Protein AF-A0A950GDJ1-F1 (afdb_monomer_lite)

Sequence (108 aa):
MRHLVLILLLWAWAVPAHAHKPSDSYLSLWVQGDHLTGQWDIALRDLDYAVGLDADGNGEITWAEVKAQHKEIAAYALARLSIAADGVSCPPTVTEHLIDNHSDGAYE

Foldseek 3Di:
DVVVVVVVVVVVVDDDDDDADDDDKDWAWDDDPPDIDIDIWDAVVVVCVVPNQPVVPPPDRDPVSCVVCVVVSQCRVQVPDWDDDPNHTDRDDDDDDDWDDDPRGITD

Radius of gyration: 22.15 Å; chains: 1; bounding box: 65×44×44 Å

Secondary structure (DSSP, 8-state):
-HHHHHHHHHHHT-PPPPPPPPP-EEEEEEEETTEEEEEEEEBHHHHHHHH---SS-SS---HHHHHHHHHHHHHHHHTT---EETTEE----------EEETTEEE-

Structure (mmCIF, N/CA/C/O backbone):
data_AF-A0A950GDJ1-F1
#
_entry.id   AF-A0A950GDJ1-F1
#
loop_
_atom_site.group_PDB
_atom_site.id
_atom_site.type_symbol
_atom_site.label_atom_id
_atom_site.label_alt_id
_atom_site.label_comp_id
_atom_site.label_asym_id
_atom_site.label_entity_id
_atom_site.label_seq_id
_atom_site.pdbx_PDB_ins_code
_atom_site.Cartn_x
_atom_site.Cartn_y
_atom_site.Cartn_z
_atom_site.occupancy
_atom_site.B_iso_or_equiv
_atom_site.auth_seq_id
_atom_site.auth_comp_id
_atom_site.auth_asym_id
_atom_site.auth_atom_id
_atom_site.pdbx_PDB_model_num
ATOM 1 N N . MET A 1 1 ? 47.024 -32.714 -10.832 1.00 69.75 1 MET A N 1
ATOM 2 C CA . MET A 1 1 ? 47.346 -31.268 -10.917 1.00 69.75 1 MET A CA 1
ATOM 3 C C . MET A 1 1 ? 46.388 -30.496 -11.828 1.00 69.75 1 MET A C 1
ATOM 5 O O . MET A 1 1 ? 45.777 -29.560 -11.342 1.00 69.75 1 MET A O 1
ATOM 9 N N . ARG A 1 2 ? 46.152 -30.906 -13.088 1.00 83.31 2 ARG A N 1
ATOM 10 C CA . ARG A 1 2 ? 45.221 -30.219 -14.019 1.00 83.31 2 ARG A CA 1
ATOM 11 C C . ARG A 1 2 ? 43.791 -30.020 -13.484 1.00 83.31 2 ARG A C 1
ATOM 13 O O . ARG A 1 2 ? 43.245 -28.933 -13.601 1.00 83.31 2 ARG A O 1
ATOM 20 N N . HIS A 1 3 ? 43.212 -31.041 -12.852 1.00 86.44 3 HIS A N 1
ATOM 21 C CA . HIS A 1 3 ? 41.870 -30.951 -12.255 1.00 86.44 3 HIS A CA 1
ATOM 22 C C . HIS A 1 3 ? 41.801 -29.967 -11.078 1.00 86.44 3 HIS A C 1
ATOM 24 O O . HIS A 1 3 ? 40.798 -29.294 -10.903 1.00 86.44 3 HIS A O 1
ATOM 30 N N . LEU A 1 4 ? 42.891 -29.840 -10.319 1.00 90.12 4 LEU A N 1
ATOM 31 C CA . LEU A 1 4 ? 43.000 -28.919 -9.185 1.00 90.12 4 LEU A CA 1
ATOM 32 C C . LEU A 1 4 ? 43.036 -27.461 -9.658 1.00 90.12 4 LEU A C 1
ATOM 34 O O . LEU A 1 4 ? 42.349 -26.618 -9.095 1.00 90.12 4 LEU A O 1
ATOM 38 N N . VAL A 1 5 ? 43.771 -27.191 -10.741 1.00 92.38 5 VAL A N 1
ATOM 39 C CA . VAL A 1 5 ? 43.794 -25.874 -11.395 1.00 92.38 5 VAL A CA 1
ATOM 40 C C . VAL A 1 5 ? 42.411 -25.514 -11.948 1.00 92.38 5 VAL A C 1
ATOM 42 O O . VAL A 1 5 ? 41.945 -24.402 -11.741 1.00 92.38 5 VAL A O 1
ATOM 45 N N . LEU A 1 6 ? 41.723 -26.462 -12.592 1.00 93.12 6 LEU A N 1
ATOM 46 C CA . LEU A 1 6 ? 40.356 -26.266 -13.095 1.00 93.12 6 LEU A CA 1
ATOM 47 C C . LEU A 1 6 ? 39.345 -25.969 -11.978 1.00 93.12 6 LEU A C 1
ATOM 49 O O . LEU A 1 6 ? 38.534 -25.063 -12.128 1.00 93.12 6 LEU A O 1
ATOM 53 N N . ILE A 1 7 ? 39.411 -26.691 -10.856 1.00 92.81 7 ILE A N 1
ATOM 54 C CA . ILE A 1 7 ? 38.527 -26.451 -9.705 1.00 92.81 7 ILE A CA 1
ATOM 55 C C . ILE A 1 7 ? 38.788 -25.064 -9.105 1.00 92.81 7 ILE A C 1
ATOM 57 O O . ILE A 1 7 ? 37.838 -24.330 -8.856 1.00 92.81 7 ILE A O 1
ATOM 61 N N . LEU A 1 8 ? 40.055 -24.674 -8.932 1.00 92.06 8 LEU A N 1
ATOM 62 C CA . LEU A 1 8 ? 40.419 -23.346 -8.424 1.00 92.06 8 LEU A CA 1
ATOM 63 C C . LEU A 1 8 ? 39.941 -22.215 -9.345 1.00 92.06 8 LEU A C 1
ATOM 65 O O . LEU A 1 8 ? 39.445 -21.206 -8.855 1.00 92.06 8 LEU A O 1
ATOM 69 N N . LEU A 1 9 ? 40.042 -22.395 -10.666 1.00 92.19 9 LEU A N 1
ATOM 70 C CA . LEU A 1 9 ? 39.550 -21.418 -11.641 1.00 92.19 9 LEU A CA 1
ATOM 71 C C . LEU A 1 9 ? 38.023 -21.274 -11.605 1.00 92.19 9 LEU A C 1
ATOM 73 O O . LEU A 1 9 ? 37.523 -20.158 -11.679 1.00 92.19 9 LEU A O 1
ATOM 77 N N . LEU A 1 10 ? 37.281 -22.375 -11.455 1.00 92.00 10 LEU A N 1
ATOM 78 C CA . LEU A 1 10 ? 35.818 -22.332 -11.328 1.00 92.00 10 LEU A CA 1
ATOM 79 C C . LEU A 1 10 ? 35.377 -21.671 -10.021 1.00 92.00 10 LEU A C 1
ATOM 81 O O . LEU A 1 10 ? 34.409 -20.917 -10.006 1.00 92.00 10 LEU A O 1
ATOM 85 N N . TRP A 1 11 ? 36.102 -21.921 -8.931 1.00 88.31 11 TRP A N 1
ATOM 86 C CA . TRP A 1 11 ? 35.805 -21.317 -7.635 1.00 88.31 11 TRP A CA 1
ATOM 87 C C . TRP A 1 11 ? 36.103 -19.816 -7.619 1.00 88.31 11 TRP A C 1
ATOM 89 O O . TRP A 1 11 ? 35.321 -19.043 -7.074 1.00 88.31 11 TRP A O 1
ATOM 99 N N . ALA A 1 12 ? 37.168 -19.388 -8.304 1.00 88.00 12 ALA A N 1
ATOM 100 C CA . ALA A 1 12 ? 37.462 -17.974 -8.525 1.00 88.00 12 ALA A CA 1
ATOM 101 C C . ALA A 1 12 ? 36.407 -17.260 -9.395 1.00 88.00 12 ALA A C 1
ATOM 103 O O . ALA A 1 12 ? 36.341 -16.034 -9.382 1.00 88.00 12 ALA A O 1
ATOM 104 N N . TRP A 1 13 ? 35.579 -18.010 -10.132 1.00 86.62 13 TRP A N 1
ATOM 105 C CA . TRP A 1 13 ? 34.514 -17.475 -10.985 1.00 86.62 13 TRP A CA 1
ATOM 106 C C . TRP A 1 13 ? 33.131 -17.443 -10.323 1.00 86.62 13 TRP A C 1
ATOM 108 O O . TRP A 1 13 ? 32.161 -17.030 -10.959 1.00 86.62 13 TRP A O 1
ATOM 118 N N . ALA A 1 14 ? 33.012 -17.869 -9.063 1.00 86.62 14 ALA A N 1
ATOM 119 C CA . ALA A 1 14 ? 31.756 -17.793 -8.329 1.00 86.62 14 ALA A CA 1
ATOM 120 C C . ALA A 1 14 ? 31.457 -16.333 -7.941 1.00 86.62 14 ALA A C 1
ATOM 122 O O . ALA A 1 14 ? 32.003 -15.804 -6.975 1.00 86.62 14 ALA A O 1
ATOM 123 N N . VAL A 1 15 ? 30.588 -15.677 -8.712 1.00 87.94 15 VAL A N 1
ATOM 124 C CA . VAL A 1 15 ? 30.069 -14.333 -8.414 1.00 87.94 15 VAL A CA 1
ATOM 125 C C . VAL A 1 15 ? 28.851 -14.467 -7.488 1.00 87.94 15 VAL A C 1
ATOM 127 O O . VAL A 1 15 ? 28.053 -15.389 -7.685 1.00 87.94 15 VAL A O 1
ATOM 130 N N . PRO A 1 16 ? 28.671 -13.587 -6.484 1.00 88.06 16 PRO A N 1
ATOM 131 C CA . PRO A 1 16 ? 27.451 -13.573 -5.683 1.00 88.06 16 PRO A CA 1
ATOM 132 C C . PRO A 1 16 ? 26.217 -13.372 -6.571 1.00 88.06 16 PRO A C 1
ATOM 134 O O . PRO A 1 16 ? 26.170 -12.464 -7.400 1.00 88.06 16 PRO A O 1
ATOM 137 N N . ALA A 1 17 ? 25.201 -14.212 -6.381 1.00 86.94 17 ALA A N 1
ATOM 138 C CA . ALA A 1 17 ? 23.891 -13.990 -6.976 1.00 86.94 17 ALA A CA 1
ATOM 139 C C . ALA A 1 17 ? 23.157 -12.920 -6.157 1.00 86.94 17 ALA A C 1
ATOM 141 O O . ALA A 1 17 ? 22.879 -13.120 -4.974 1.00 86.94 17 ALA A O 1
ATOM 142 N N . HIS A 1 18 ? 22.850 -11.784 -6.780 1.00 86.69 18 HIS A N 1
ATOM 143 C CA . HIS A 1 18 ? 22.007 -10.763 -6.169 1.00 86.69 18 HIS A CA 1
ATOM 144 C C . HIS A 1 18 ? 20.541 -11.124 -6.397 1.00 86.69 18 HIS A C 1
ATOM 146 O O . HIS A 1 18 ? 20.094 -11.236 -7.537 1.00 86.69 18 HIS A O 1
ATOM 152 N N . ALA A 1 19 ? 19.798 -11.313 -5.311 1.00 86.62 19 ALA A N 1
ATOM 153 C CA . ALA A 1 19 ? 18.348 -11.419 -5.362 1.00 86.62 19 ALA A CA 1
ATOM 154 C C . ALA A 1 19 ? 17.739 -10.044 -5.074 1.00 86.62 19 ALA A C 1
ATOM 156 O O . ALA A 1 19 ? 18.186 -9.347 -4.160 1.00 86.62 19 ALA A O 1
ATOM 157 N N . HIS A 1 20 ? 16.724 -9.653 -5.843 1.00 84.06 20 HIS A N 1
ATOM 158 C CA . HIS A 1 20 ? 15.941 -8.465 -5.523 1.00 84.06 20 HIS A CA 1
ATOM 159 C C . HIS A 1 20 ? 15.153 -8.702 -4.236 1.00 84.06 20 HIS A C 1
ATOM 161 O O . HIS A 1 20 ? 14.607 -9.789 -4.030 1.00 84.06 20 HIS A O 1
ATOM 167 N N . LYS A 1 21 ? 15.087 -7.682 -3.377 1.00 84.75 21 LYS A N 1
ATOM 168 C CA . LYS A 1 21 ? 14.213 -7.731 -2.211 1.00 84.75 21 LYS A CA 1
ATOM 169 C C . LYS A 1 21 ? 12.748 -7.717 -2.703 1.00 84.75 21 LYS A C 1
ATOM 171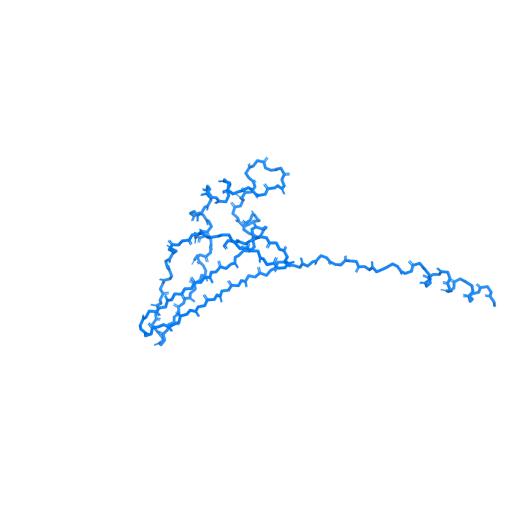 O O . LYS A 1 21 ? 12.430 -6.901 -3.577 1.00 84.75 21 LYS A O 1
ATOM 176 N N . PRO A 1 22 ? 11.881 -8.631 -2.226 1.00 90.94 22 PRO A N 1
ATOM 177 C CA . PRO A 1 22 ? 10.450 -8.553 -2.511 1.00 90.94 22 PRO A CA 1
ATOM 178 C C . PRO A 1 22 ? 9.850 -7.303 -1.857 1.00 90.94 22 PRO A C 1
ATOM 180 O O . PRO A 1 22 ? 10.507 -6.676 -1.032 1.00 90.94 22 PRO A O 1
ATOM 183 N N . SER A 1 23 ? 8.629 -6.952 -2.242 1.00 93.75 23 SER A N 1
ATOM 184 C CA . SER A 1 23 ? 7.822 -5.969 -1.519 1.00 93.75 23 SER A CA 1
ATOM 185 C C . SER A 1 23 ? 7.202 -6.595 -0.272 1.00 93.75 23 SER A C 1
ATOM 187 O O . SER A 1 23 ? 6.904 -7.794 -0.259 1.00 93.75 23 SER A O 1
ATOM 189 N N . ASP A 1 24 ? 6.979 -5.767 0.742 1.00 95.19 24 ASP A N 1
ATOM 190 C CA . ASP A 1 24 ? 6.200 -6.089 1.935 1.00 95.19 24 ASP A CA 1
ATOM 191 C C . ASP A 1 24 ? 4.881 -5.273 1.953 1.00 95.19 24 ASP A C 1
ATOM 193 O O . ASP A 1 24 ? 4.626 -4.434 1.090 1.00 95.19 24 ASP A O 1
ATOM 197 N N . SER A 1 25 ? 4.012 -5.515 2.937 1.00 95.62 25 SER A N 1
ATOM 198 C CA . SER A 1 25 ? 2.877 -4.636 3.255 1.00 95.62 25 SER A CA 1
ATOM 199 C C . SER A 1 25 ? 2.665 -4.599 4.765 1.00 95.62 25 SER A C 1
ATOM 201 O O . SER A 1 25 ? 2.701 -5.642 5.425 1.00 95.62 25 SER A O 1
ATOM 203 N N . TYR A 1 26 ? 2.461 -3.400 5.314 1.00 96.75 26 TYR A N 1
ATOM 204 C CA . TYR A 1 26 ? 2.463 -3.154 6.755 1.00 96.75 26 TYR A CA 1
ATOM 205 C C . TYR A 1 26 ? 1.133 -2.555 7.198 1.00 96.75 26 TYR A C 1
ATOM 207 O O . TYR A 1 26 ? 0.806 -1.437 6.828 1.00 96.75 26 TYR A O 1
ATOM 215 N N . LEU A 1 27 ? 0.383 -3.268 8.039 1.00 96.88 27 LEU A N 1
ATOM 216 C CA . LEU A 1 27 ? -0.809 -2.734 8.696 1.00 96.88 27 LEU A CA 1
ATOM 217 C C . LEU A 1 27 ? -0.511 -2.501 10.178 1.00 96.88 27 LEU A C 1
ATOM 219 O O . LEU A 1 27 ? -0.336 -3.453 10.942 1.00 96.88 27 LEU A O 1
ATOM 223 N N . SER A 1 28 ? -0.486 -1.235 10.581 1.00 96.88 28 SER A N 1
ATOM 224 C CA . SER A 1 28 ? -0.357 -0.810 11.974 1.00 96.88 28 SER A CA 1
ATOM 225 C C . SER A 1 28 ? -1.708 -0.346 12.500 1.00 96.88 28 SER A C 1
ATOM 227 O O . SER A 1 28 ? -2.393 0.440 11.853 1.00 96.88 28 SER A O 1
ATOM 229 N N . LEU A 1 29 ? -2.093 -0.825 13.682 1.00 96.12 29 LEU A N 1
ATOM 230 C CA . LEU A 1 29 ? -3.348 -0.473 14.343 1.00 96.12 29 LEU A CA 1
ATOM 231 C C . LEU A 1 29 ? -3.068 0.024 15.762 1.00 96.12 29 LEU A C 1
ATOM 233 O O . LEU A 1 29 ? -2.281 -0.579 16.495 1.00 96.12 29 LEU A O 1
ATOM 237 N N . TRP A 1 30 ? -3.757 1.086 16.166 1.00 96.25 30 TRP A N 1
ATOM 238 C CA . TRP A 1 30 ? -3.695 1.659 17.506 1.00 96.25 30 TRP A CA 1
ATOM 239 C C . TRP A 1 30 ? -5.090 1.697 18.121 1.00 96.25 30 TRP A C 1
ATOM 241 O O . TRP A 1 30 ? -6.032 2.225 17.536 1.00 96.25 30 TRP A O 1
ATOM 251 N N . VAL A 1 31 ? -5.210 1.152 19.331 1.00 94.75 31 VAL A N 1
ATOM 252 C CA . VAL A 1 31 ? -6.456 1.137 20.104 1.00 94.75 31 VAL A CA 1
ATOM 253 C C . VAL A 1 31 ? -6.340 2.149 21.240 1.00 94.75 31 VAL A C 1
ATOM 255 O O . VAL A 1 31 ? -5.418 2.070 22.055 1.00 94.75 31 VAL A O 1
ATOM 258 N N . GLN A 1 32 ? -7.278 3.089 21.315 1.00 94.38 32 GLN A N 1
ATOM 259 C CA . GLN A 1 32 ? -7.402 4.061 22.399 1.00 94.38 32 GLN A CA 1
ATOM 260 C C . GLN A 1 32 ? -8.848 4.084 22.898 1.00 94.38 32 GLN A C 1
ATOM 262 O O . GLN A 1 32 ? -9.707 4.746 22.323 1.00 94.38 32 GLN A O 1
ATOM 267 N N . GLY A 1 33 ? -9.122 3.352 23.981 1.00 90.12 33 GLY A N 1
ATOM 268 C CA . GLY A 1 33 ? -10.487 3.195 24.483 1.00 90.12 33 GLY A CA 1
ATOM 269 C C . GLY A 1 33 ? -11.364 2.462 23.468 1.00 90.12 33 GLY A C 1
ATOM 270 O O . GLY A 1 33 ? -11.058 1.331 23.104 1.00 90.12 33 GLY A O 1
ATOM 271 N N . ASP A 1 34 ? -12.432 3.117 23.019 1.00 89.44 34 ASP A N 1
ATOM 272 C CA . ASP A 1 34 ? -13.358 2.636 21.988 1.00 89.44 34 ASP A CA 1
ATOM 273 C C . ASP A 1 34 ? -12.979 3.081 20.562 1.00 89.44 34 ASP A C 1
ATOM 275 O O . ASP A 1 34 ? -13.686 2.762 19.606 1.00 89.44 34 ASP A O 1
ATOM 279 N N . HIS A 1 35 ? -11.859 3.791 20.397 1.00 91.19 35 HIS A N 1
ATOM 280 C CA . HIS A 1 35 ? -11.376 4.245 19.100 1.00 91.19 35 HIS A CA 1
ATOM 281 C C . HIS A 1 35 ? -10.251 3.339 18.586 1.00 91.19 35 HIS A C 1
ATOM 283 O O . HIS A 1 35 ? -9.242 3.125 19.261 1.00 91.19 35 HIS A O 1
ATOM 289 N N . LEU A 1 36 ? -10.414 2.842 17.360 1.00 94.00 36 LEU A N 1
ATOM 290 C CA . LEU A 1 36 ? -9.390 2.143 16.595 1.00 94.00 36 LEU A CA 1
ATOM 291 C C . LEU A 1 36 ? -8.949 3.005 15.410 1.00 94.00 36 LEU A C 1
ATOM 293 O O . LEU A 1 36 ? -9.763 3.326 14.547 1.00 94.00 36 LEU A O 1
ATOM 297 N N . THR A 1 37 ? -7.666 3.348 15.361 1.00 96.12 37 THR A N 1
ATOM 298 C CA . THR A 1 37 ? -7.035 4.011 14.213 1.00 96.12 37 THR A CA 1
ATOM 299 C C . THR A 1 37 ? -5.952 3.119 13.628 1.00 96.12 37 THR A C 1
ATOM 301 O O . THR A 1 37 ? -5.513 2.154 14.256 1.00 96.12 37 THR A O 1
ATOM 304 N N . GLY A 1 38 ? -5.519 3.416 12.410 1.00 95.38 38 GLY A N 1
ATOM 305 C CA . GLY A 1 38 ? -4.503 2.617 11.752 1.00 95.38 38 GLY A CA 1
ATOM 306 C C . GLY A 1 38 ? -3.864 3.319 10.574 1.00 95.38 38 GLY A C 1
ATOM 307 O O . GLY A 1 38 ? -4.374 4.326 10.089 1.00 95.38 38 GLY A O 1
ATOM 308 N N . GLN A 1 39 ? -2.751 2.748 10.139 1.00 97.12 39 GLN A N 1
ATOM 309 C CA . GLN A 1 39 ? -2.032 3.103 8.928 1.00 97.12 39 GLN A CA 1
ATOM 310 C C . GLN A 1 39 ? -1.724 1.804 8.200 1.00 97.12 39 GLN A C 1
ATOM 312 O O . GLN A 1 39 ? -1.308 0.821 8.823 1.00 97.12 39 GLN A O 1
ATOM 317 N N . TRP A 1 40 ? -1.972 1.793 6.899 1.00 97.62 40 TRP A N 1
ATOM 318 C CA . TRP A 1 40 ? -1.668 0.656 6.059 1.00 97.62 40 TRP A CA 1
ATOM 319 C C . TRP A 1 40 ? -0.759 1.114 4.937 1.00 97.62 40 TRP A C 1
ATOM 321 O O . TRP A 1 40 ? -1.230 1.786 4.037 1.00 97.62 40 TRP A O 1
ATOM 331 N N . ASP A 1 41 ? 0.504 0.709 5.006 1.00 98.06 41 ASP A N 1
ATOM 332 C CA . ASP A 1 41 ? 1.481 0.974 3.963 1.00 98.06 41 ASP A CA 1
ATOM 333 C C . ASP A 1 41 ? 1.466 -0.192 2.968 1.00 98.06 41 ASP A C 1
ATOM 335 O O . ASP A 1 41 ? 1.757 -1.353 3.313 1.00 98.06 41 ASP A O 1
ATOM 339 N N . ILE A 1 42 ? 1.157 0.108 1.712 1.00 97.56 42 ILE A N 1
ATOM 340 C CA . ILE A 1 42 ? 1.197 -0.832 0.592 1.00 97.56 42 ILE A CA 1
ATOM 341 C C . ILE A 1 42 ? 2.221 -0.329 -0.425 1.00 97.56 42 ILE A C 1
ATOM 343 O O . ILE A 1 42 ? 2.214 0.836 -0.813 1.00 97.56 42 ILE A O 1
ATOM 347 N N . ALA A 1 43 ? 3.127 -1.206 -0.864 1.00 97.69 43 ALA A N 1
ATOM 348 C CA . ALA A 1 43 ? 4.167 -0.830 -1.814 1.00 97.69 43 ALA A CA 1
ATOM 349 C C . ALA A 1 43 ? 3.545 -0.281 -3.109 1.00 97.69 43 ALA A C 1
ATOM 351 O O . ALA A 1 43 ? 2.712 -0.950 -3.728 1.00 97.69 43 ALA A O 1
ATOM 352 N N . LEU A 1 44 ? 4.002 0.889 -3.574 1.00 97.19 44 LEU A N 1
ATOM 353 C CA . LEU A 1 44 ? 3.468 1.522 -4.789 1.00 97.19 44 LEU A CA 1
ATOM 354 C C . LEU A 1 44 ? 3.606 0.624 -6.021 1.00 97.19 44 LEU A C 1
ATOM 356 O O . LEU A 1 44 ? 2.723 0.596 -6.867 1.00 97.19 44 LEU A O 1
ATOM 360 N N . ARG A 1 45 ? 4.681 -0.167 -6.098 1.00 95.69 45 ARG A N 1
ATOM 361 C CA . ARG A 1 45 ? 4.867 -1.160 -7.165 1.00 95.69 45 ARG A CA 1
ATOM 362 C C . ARG A 1 45 ? 3.745 -2.200 -7.188 1.00 95.69 45 ARG A C 1
ATOM 364 O O . ARG A 1 45 ? 3.315 -2.613 -8.257 1.00 95.69 45 ARG A O 1
ATOM 371 N N . ASP A 1 46 ? 3.293 -2.648 -6.023 1.00 97.06 46 ASP A N 1
ATOM 372 C CA . ASP A 1 46 ? 2.257 -3.677 -5.936 1.00 97.06 46 ASP A CA 1
ATOM 373 C C . ASP A 1 46 ? 0.877 -3.080 -6.202 1.00 97.06 46 ASP A C 1
ATOM 375 O O . ASP A 1 46 ? 0.044 -3.719 -6.848 1.00 97.06 46 ASP A O 1
ATOM 379 N N . LEU A 1 47 ? 0.656 -1.837 -5.763 1.00 97.31 47 LEU A N 1
AT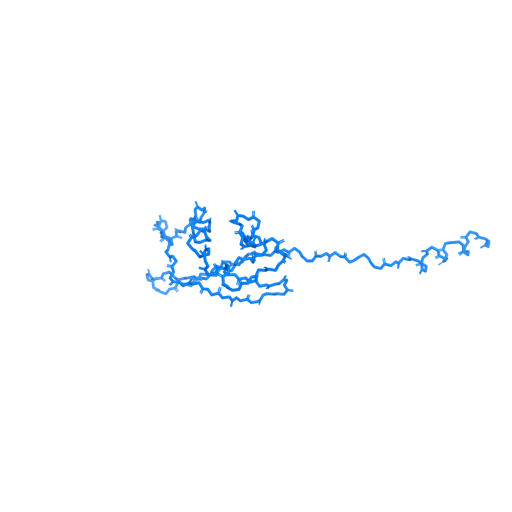OM 380 C CA . LEU A 1 47 ? -0.515 -1.063 -6.157 1.00 97.31 47 LEU A CA 1
ATOM 381 C C . LEU A 1 47 ? -0.541 -0.837 -7.668 1.00 97.31 47 LEU A C 1
ATOM 383 O O . LEU A 1 47 ? -1.586 -1.036 -8.273 1.00 97.31 47 LEU A O 1
ATOM 387 N N . ASP A 1 48 ? 0.584 -0.534 -8.306 1.00 97.75 48 ASP A N 1
ATOM 388 C CA . ASP A 1 48 ? 0.647 -0.394 -9.760 1.00 97.75 48 ASP A CA 1
ATOM 389 C C . ASP A 1 48 ? 0.206 -1.670 -10.489 1.00 97.75 48 ASP A C 1
ATOM 391 O O . ASP A 1 48 ? -0.681 -1.625 -11.339 1.00 97.75 48 ASP A O 1
ATOM 395 N N . TYR A 1 49 ? 0.694 -2.840 -10.069 1.00 95.88 49 TYR A N 1
ATOM 396 C CA . TYR A 1 49 ? 0.213 -4.114 -10.617 1.00 95.88 49 TYR A CA 1
ATOM 397 C C . TYR A 1 49 ? -1.284 -4.363 -10.384 1.00 95.88 49 TYR A C 1
ATOM 399 O O . TYR A 1 49 ? -1.928 -5.041 -11.189 1.00 95.88 49 TYR A O 1
ATOM 407 N N . ALA A 1 50 ? -1.831 -3.880 -9.270 1.00 96.31 50 ALA A N 1
ATOM 408 C CA . ALA A 1 50 ? -3.204 -4.149 -8.863 1.00 96.31 50 ALA A CA 1
ATOM 409 C C . ALA A 1 50 ? -4.233 -3.174 -9.455 1.00 96.31 50 ALA A C 1
ATOM 411 O O . ALA A 1 50 ? -5.341 -3.595 -9.798 1.00 96.31 50 ALA A O 1
ATOM 412 N N . VAL A 1 51 ? -3.888 -1.888 -9.539 1.00 96.94 51 VAL A N 1
ATOM 413 C CA . VAL A 1 51 ? -4.798 -0.797 -9.917 1.00 96.94 51 VAL A CA 1
ATOM 414 C C . VAL A 1 51 ? -4.353 -0.023 -11.161 1.00 96.94 51 VAL A C 1
ATOM 416 O O . VAL A 1 51 ? -5.184 0.664 -11.749 1.00 96.94 51 VAL A O 1
ATOM 419 N N . GLY A 1 52 ? -3.098 -0.161 -11.601 1.00 96.88 52 GLY A N 1
ATOM 420 C CA . GLY A 1 52 ? -2.523 0.601 -12.714 1.00 96.88 52 GLY A CA 1
ATOM 421 C C . GLY A 1 52 ? -2.260 2.053 -12.320 1.00 96.88 52 GLY A C 1
ATOM 422 O O . GLY A 1 52 ? -3.082 2.934 -12.593 1.00 96.88 52 GLY A O 1
ATOM 423 N N . LEU A 1 53 ? -1.134 2.290 -11.646 1.00 97.81 53 LEU A N 1
ATOM 424 C CA . LEU A 1 53 ? -0.715 3.623 -11.216 1.00 97.81 53 LEU A CA 1
ATOM 425 C C . LEU A 1 53 ? 0.080 4.338 -12.307 1.00 97.81 53 LEU A C 1
ATOM 427 O O . LEU A 1 53 ? -0.233 5.490 -12.585 1.00 97.81 53 LEU A O 1
ATOM 431 N N . ASP A 1 54 ? 1.054 3.667 -12.925 1.00 97.81 54 ASP A N 1
ATOM 432 C CA . ASP A 1 54 ? 1.850 4.187 -14.045 1.00 97.81 54 ASP A CA 1
ATOM 433 C C . ASP A 1 54 ? 0.951 4.334 -15.282 1.00 97.81 54 ASP A C 1
ATOM 435 O O . ASP A 1 54 ? 0.725 3.402 -16.061 1.00 97.81 54 ASP A O 1
ATOM 439 N N . ALA A 1 55 ? 0.341 5.510 -15.409 1.00 95.44 55 ALA A N 1
ATOM 440 C CA . ALA A 1 55 ? -0.725 5.754 -16.367 1.00 95.44 55 ALA A CA 1
ATOM 441 C C . ALA A 1 55 ? -0.169 6.047 -17.763 1.00 95.44 55 ALA A C 1
ATOM 443 O O . ALA A 1 55 ? -0.862 5.824 -18.763 1.00 95.44 55 ALA A O 1
ATOM 444 N N . ASP A 1 56 ? 1.056 6.571 -17.835 1.00 96.06 56 ASP A N 1
ATOM 445 C CA . ASP A 1 56 ? 1.737 6.859 -19.094 1.00 96.06 56 ASP A CA 1
ATOM 446 C C . ASP A 1 56 ? 2.658 5.716 -19.569 1.00 96.06 56 ASP A C 1
ATOM 448 O O . ASP A 1 56 ? 3.043 5.690 -20.744 1.00 96.06 56 ASP A O 1
ATOM 452 N N . GLY A 1 57 ? 2.915 4.722 -18.712 1.00 95.94 57 GLY A N 1
ATOM 453 C CA . GLY A 1 57 ? 3.633 3.489 -19.023 1.00 95.94 57 GLY A CA 1
ATOM 454 C C . GLY A 1 57 ? 5.142 3.681 -19.144 1.00 95.94 57 GLY A C 1
ATOM 455 O O . GLY A 1 57 ? 5.798 2.925 -19.874 1.00 95.94 57 GLY A O 1
ATOM 456 N N . ASN A 1 58 ? 5.692 4.721 -18.517 1.00 97.00 58 ASN A N 1
ATOM 457 C CA . ASN A 1 58 ? 7.110 5.054 -18.612 1.00 97.00 58 ASN A CA 1
ATOM 458 C C . ASN A 1 58 ? 7.989 4.293 -17.592 1.00 97.00 58 ASN A C 1
ATOM 460 O O . ASN A 1 58 ? 9.218 4.326 -17.704 1.00 97.00 58 ASN A O 1
ATOM 464 N N . GLY A 1 59 ? 7.377 3.556 -16.659 1.00 94.81 59 GLY A N 1
ATOM 465 C CA . GLY A 1 59 ? 8.035 2.778 -15.610 1.00 94.81 59 GLY A CA 1
ATOM 466 C C . GLY A 1 59 ? 8.325 3.551 -14.318 1.00 94.81 59 GLY A C 1
ATOM 467 O O . GLY A 1 59 ? 8.948 2.992 -13.411 1.00 94.81 59 GLY A O 1
ATOM 468 N N . GLU A 1 60 ? 7.905 4.811 -14.216 1.00 95.69 60 GLU A N 1
ATOM 469 C CA . GLU A 1 60 ? 8.034 5.673 -13.043 1.00 95.69 60 GLU A CA 1
ATOM 470 C C . GLU A 1 60 ? 6.648 6.020 -12.492 1.00 95.69 60 GLU A C 1
ATOM 472 O O . GLU A 1 60 ? 5.795 6.528 -13.203 1.00 95.69 60 GLU A O 1
ATOM 477 N N . ILE A 1 61 ? 6.435 5.807 -11.192 1.00 96.88 61 ILE A N 1
ATOM 478 C CA . ILE A 1 61 ? 5.183 6.188 -10.529 1.00 96.88 61 ILE A CA 1
ATOM 479 C C . ILE A 1 61 ? 5.361 7.571 -9.910 1.00 96.88 61 ILE A C 1
ATOM 481 O O . ILE A 1 61 ? 6.138 7.755 -8.966 1.00 96.88 61 ILE A O 1
ATOM 485 N N . THR A 1 62 ? 4.630 8.555 -10.421 1.00 96.38 62 THR A N 1
ATOM 486 C CA . THR A 1 62 ? 4.675 9.928 -9.916 1.00 96.38 62 THR A CA 1
ATOM 487 C C . THR A 1 62 ? 3.629 10.181 -8.832 1.00 96.38 62 THR A C 1
ATOM 489 O O . THR A 1 62 ? 2.571 9.558 -8.769 1.00 96.38 62 THR A O 1
ATOM 492 N N . TRP A 1 63 ? 3.866 11.200 -7.999 1.00 95.06 63 TRP A N 1
ATOM 493 C CA . TRP A 1 63 ? 2.876 11.628 -7.004 1.00 95.06 63 T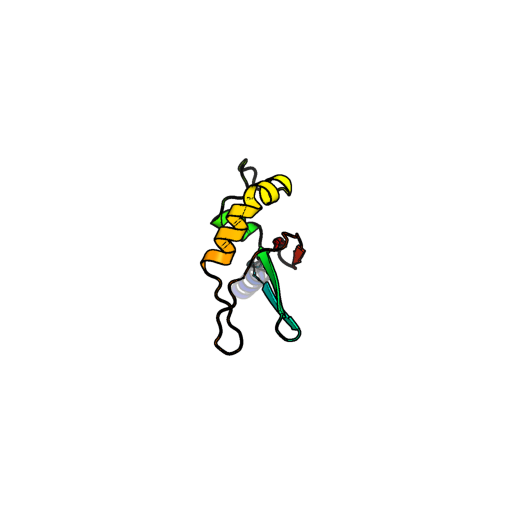RP A CA 1
ATOM 494 C C . TRP A 1 63 ? 1.543 12.070 -7.627 1.00 95.06 63 TRP A C 1
ATOM 496 O O . TRP A 1 63 ? 0.487 11.929 -7.015 1.00 95.06 63 TRP A O 1
ATOM 506 N N . ALA A 1 64 ? 1.574 12.622 -8.844 1.00 97.25 64 ALA A N 1
ATOM 507 C CA . ALA A 1 64 ? 0.362 13.035 -9.540 1.00 97.25 64 ALA A CA 1
ATOM 508 C C . ALA A 1 64 ? -0.507 11.831 -9.933 1.00 97.25 64 ALA A C 1
ATOM 510 O O . ALA A 1 64 ? -1.729 11.903 -9.801 1.00 97.25 64 ALA A O 1
ATOM 511 N N . GLU A 1 65 ? 0.117 10.738 -10.369 1.00 98.12 65 GLU A N 1
ATOM 512 C CA . GLU A 1 65 ? -0.557 9.489 -10.734 1.00 98.12 65 GLU A CA 1
ATOM 513 C C . GLU A 1 65 ? -1.136 8.775 -9.520 1.00 98.12 65 GLU A C 1
ATOM 515 O O . GLU A 1 65 ? -2.323 8.447 -9.514 1.00 98.12 65 GLU A O 1
ATOM 520 N N . VAL A 1 66 ? -0.342 8.647 -8.454 1.00 97.88 66 VAL A N 1
ATOM 521 C CA . VAL A 1 66 ? -0.809 8.129 -7.162 1.00 97.88 66 VAL A CA 1
ATOM 522 C C . VAL A 1 66 ? -2.047 8.897 -6.700 1.00 97.88 66 VAL A C 1
ATOM 524 O O . VAL A 1 66 ? -3.120 8.327 -6.491 1.00 97.88 66 VAL A O 1
ATOM 527 N N . LYS A 1 67 ? -1.944 10.230 -6.661 1.00 97.44 67 LYS A N 1
ATOM 528 C CA . LYS A 1 67 ? -3.041 11.100 -6.238 1.00 97.44 67 LYS A CA 1
ATOM 529 C C . LYS A 1 67 ? -4.285 10.975 -7.110 1.00 97.44 67 LYS A C 1
ATOM 531 O O . LYS A 1 67 ? -5.402 11.088 -6.599 1.00 97.44 67 LYS A O 1
ATOM 536 N N . ALA A 1 68 ? -4.117 10.773 -8.414 1.00 97.81 68 ALA A N 1
ATOM 537 C CA . ALA A 1 68 ? -5.235 10.557 -9.323 1.00 97.81 68 ALA A CA 1
ATOM 538 C C . ALA A 1 68 ? -5.975 9.239 -9.028 1.00 97.81 68 ALA A C 1
ATOM 540 O O . ALA A 1 68 ? -7.181 9.163 -9.272 1.00 97.81 68 ALA A O 1
ATOM 541 N N . GLN A 1 69 ? -5.283 8.248 -8.458 1.00 97.88 69 GLN A N 1
ATOM 542 C CA . GLN A 1 69 ? -5.793 6.902 -8.198 1.00 97.88 69 GLN A CA 1
ATOM 543 C C . GLN A 1 69 ? -6.179 6.622 -6.737 1.00 97.88 69 GLN A C 1
ATOM 545 O O . GLN A 1 69 ? -6.714 5.549 -6.470 1.00 97.88 69 GLN A O 1
ATOM 550 N N . HIS A 1 70 ? -6.027 7.570 -5.799 1.00 97.88 70 HIS A N 1
ATOM 551 C CA . HIS A 1 70 ? -6.363 7.391 -4.368 1.00 97.88 70 HIS A CA 1
ATOM 552 C C . HIS A 1 70 ? -7.699 6.668 -4.118 1.00 97.88 70 HIS A C 1
ATOM 554 O O . HIS A 1 70 ? -7.800 5.798 -3.257 1.00 97.88 70 HIS A O 1
ATOM 560 N N . LYS A 1 71 ? -8.748 6.998 -4.884 1.00 97.75 71 LYS A N 1
ATOM 561 C CA . LYS A 1 71 ? -10.058 6.350 -4.734 1.00 97.75 71 LYS A CA 1
ATOM 562 C C . LYS A 1 71 ? -10.003 4.854 -5.064 1.00 97.75 71 LYS A C 1
ATOM 564 O O . LYS A 1 71 ? -10.588 4.054 -4.336 1.00 97.75 71 LYS A O 1
ATOM 569 N N . GLU A 1 72 ? -9.347 4.490 -6.159 1.00 98.25 72 GLU A N 1
ATOM 570 C CA . GLU A 1 72 ? -9.227 3.099 -6.596 1.00 98.25 72 GLU A CA 1
ATOM 571 C C . GLU A 1 72 ? -8.263 2.324 -5.689 1.00 98.25 72 GLU A C 1
ATOM 573 O O . GLU A 1 72 ? -8.541 1.177 -5.349 1.00 98.25 72 GLU A O 1
ATOM 578 N N . ILE A 1 73 ? -7.210 2.979 -5.190 1.00 97.94 73 ILE A N 1
ATOM 579 C CA . ILE A 1 73 ? -6.297 2.438 -4.172 1.00 97.94 73 ILE A CA 1
ATOM 580 C C . ILE A 1 73 ? -7.060 2.120 -2.882 1.00 97.94 73 ILE A C 1
ATOM 582 O O . ILE A 1 73 ? -7.021 0.986 -2.403 1.00 97.94 73 ILE A O 1
ATOM 586 N N . ALA A 1 74 ? -7.843 3.072 -2.365 1.00 97.81 74 ALA A N 1
ATOM 587 C CA . ALA A 1 74 ? -8.684 2.873 -1.186 1.00 97.81 74 ALA A CA 1
ATOM 588 C C . ALA A 1 74 ? -9.710 1.748 -1.394 1.00 97.81 74 ALA A C 1
ATOM 590 O O . ALA A 1 74 ? -9.901 0.904 -0.516 1.00 97.81 74 ALA A O 1
ATOM 591 N N . ALA A 1 75 ? -10.364 1.708 -2.559 1.00 97.50 75 ALA A N 1
ATOM 592 C CA . ALA A 1 75 ? -11.313 0.652 -2.889 1.00 97.50 75 ALA A CA 1
ATOM 593 C C . ALA A 1 75 ? -10.631 -0.723 -2.949 1.00 97.50 75 ALA A C 1
ATOM 595 O O . ALA A 1 75 ? -11.152 -1.685 -2.382 1.00 97.50 75 ALA A O 1
ATOM 596 N N . TYR A 1 76 ? -9.463 -0.817 -3.588 1.00 97.19 76 TYR A N 1
ATOM 597 C CA . TYR A 1 76 ? -8.680 -2.045 -3.684 1.00 97.19 76 TYR A CA 1
ATOM 598 C C . TYR A 1 76 ? -8.239 -2.549 -2.306 1.00 97.19 76 TYR A C 1
ATOM 600 O O . TYR A 1 76 ? -8.490 -3.714 -1.977 1.00 97.19 76 TYR A O 1
ATOM 608 N N . ALA A 1 77 ? -7.648 -1.665 -1.497 1.00 96.56 77 ALA A N 1
ATOM 609 C CA . ALA A 1 77 ? -7.166 -1.978 -0.159 1.00 96.56 77 ALA A CA 1
ATOM 610 C C . ALA A 1 77 ? -8.317 -2.458 0.741 1.00 96.56 77 ALA A C 1
ATOM 612 O O . ALA A 1 77 ? -8.275 -3.555 1.305 1.00 96.56 77 ALA A O 1
ATOM 613 N N . LEU A 1 78 ? -9.403 -1.683 0.828 1.00 96.69 78 LEU A N 1
ATOM 614 C CA . LEU A 1 78 ? -10.490 -1.980 1.761 1.00 96.69 78 LEU A CA 1
ATOM 615 C C . LEU A 1 78 ? -11.408 -3.123 1.313 1.00 96.69 78 LEU A C 1
ATOM 617 O O . LEU A 1 78 ? -12.059 -3.729 2.162 1.00 96.69 78 LEU A O 1
ATOM 621 N N . ALA A 1 79 ? -11.444 -3.482 0.024 1.00 95.94 79 ALA A N 1
ATOM 622 C CA . ALA A 1 79 ? -12.338 -4.529 -0.490 1.00 95.94 79 ALA A CA 1
ATOM 623 C C . ALA A 1 79 ? -12.174 -5.893 0.202 1.00 95.94 79 ALA A C 1
ATOM 625 O O . ALA A 1 79 ? -13.082 -6.725 0.144 1.00 95.94 79 ALA A O 1
ATOM 626 N N . ARG A 1 80 ? -11.011 -6.153 0.811 1.00 91.44 80 ARG A N 1
ATOM 627 C CA . ARG A 1 80 ? -10.677 -7.437 1.452 1.00 91.44 80 ARG A CA 1
ATOM 628 C C . ARG A 1 80 ? -10.201 -7.291 2.897 1.00 91.44 80 ARG A C 1
ATOM 630 O O . ARG A 1 80 ? -9.842 -8.293 3.511 1.00 91.44 80 ARG A O 1
ATOM 637 N N . LEU A 1 81 ? -10.215 -6.077 3.446 1.00 95.75 81 LEU A N 1
ATOM 638 C CA . LEU A 1 81 ? -9.816 -5.826 4.825 1.00 95.75 81 LEU A CA 1
ATOM 639 C C . LEU A 1 81 ? -11.025 -5.955 5.755 1.00 95.75 81 LEU A C 1
ATOM 641 O O . LEU A 1 81 ? -11.978 -5.185 5.673 1.00 95.75 81 LEU A O 1
ATOM 645 N N . SER A 1 82 ? -10.963 -6.918 6.671 1.00 95.38 82 SER A N 1
ATOM 646 C CA . SER A 1 82 ? -11.941 -7.071 7.747 1.00 95.38 82 SER A CA 1
ATOM 647 C C . SER A 1 82 ? -11.261 -6.808 9.081 1.00 95.38 82 SER A C 1
ATOM 649 O O . SER A 1 82 ? -10.327 -7.517 9.450 1.00 95.38 82 SER A O 1
ATOM 651 N N . ILE A 1 83 ? -11.765 -5.823 9.821 1.00 95.19 83 ILE A N 1
ATOM 652 C CA . ILE A 1 83 ? -11.299 -5.491 11.168 1.00 95.19 83 ILE A CA 1
ATOM 653 C C . ILE A 1 83 ? -12.445 -5.731 12.151 1.00 95.19 83 ILE A C 1
ATOM 655 O O . ILE A 1 83 ? -13.595 -5.376 11.888 1.00 95.19 83 ILE A O 1
ATOM 659 N N . ALA A 1 84 ? -12.127 -6.341 13.288 1.00 94.50 84 ALA A N 1
ATOM 660 C CA . ALA A 1 84 ? -13.054 -6.531 14.392 1.00 94.50 84 ALA A CA 1
ATOM 661 C C . ALA A 1 84 ? -12.336 -6.339 15.731 1.00 94.50 84 ALA A C 1
ATOM 663 O O . ALA A 1 84 ? -11.180 -6.739 15.878 1.00 94.50 84 ALA A O 1
ATOM 664 N N . ALA A 1 85 ? -13.044 -5.769 16.702 1.00 92.50 85 ALA A N 1
ATOM 665 C CA . ALA A 1 85 ? -12.607 -5.617 18.085 1.00 92.50 85 ALA A CA 1
ATOM 666 C C . ALA A 1 85 ? -13.703 -6.163 19.007 1.00 92.50 85 ALA A C 1
ATOM 668 O O . ALA A 1 85 ? -14.884 -5.910 18.782 1.00 92.50 85 ALA A O 1
ATOM 669 N N . ASP A 1 86 ? -13.328 -6.982 19.992 1.00 91.88 86 ASP A N 1
ATOM 670 C CA . ASP A 1 86 ? -14.263 -7.631 20.927 1.00 91.88 86 ASP A CA 1
ATOM 671 C C . ASP A 1 86 ? -15.434 -8.375 20.249 1.00 91.88 86 ASP A C 1
ATOM 673 O O . ASP A 1 86 ? -16.550 -8.447 20.759 1.00 91.88 86 ASP A O 1
ATOM 677 N N . GLY A 1 87 ? -15.184 -8.942 19.063 1.00 91.88 87 GLY A N 1
ATOM 678 C CA . GLY A 1 87 ? -16.191 -9.652 18.267 1.00 91.88 87 GLY A CA 1
ATOM 679 C C . GLY A 1 87 ? -17.180 -8.746 17.525 1.00 91.88 87 GLY A C 1
ATOM 680 O O . GLY A 1 87 ? -18.064 -9.254 16.834 1.00 91.88 87 GLY A O 1
ATOM 681 N N . VAL A 1 88 ? -17.027 -7.424 17.621 1.00 93.19 88 VAL A N 1
ATOM 682 C CA . VAL A 1 88 ? -17.815 -6.433 16.885 1.00 93.19 88 VAL A CA 1
ATOM 683 C C . VAL A 1 88 ? -17.047 -6.003 15.638 1.00 93.19 88 VAL A C 1
ATOM 685 O O . VAL A 1 88 ? -15.851 -5.725 15.690 1.00 93.19 88 VAL A O 1
ATOM 688 N N . SER A 1 89 ? -17.735 -5.955 14.497 1.00 94.25 89 SER A N 1
ATOM 689 C CA . SER A 1 89 ? -17.153 -5.479 13.239 1.00 94.25 89 SER A CA 1
ATOM 690 C C . SER A 1 89 ? -16.826 -3.987 13.323 1.00 94.25 89 SER A C 1
ATOM 692 O O . SER A 1 89 ? -17.686 -3.190 13.697 1.00 94.25 89 SER A O 1
ATOM 694 N N . CYS A 1 90 ? -15.631 -3.608 12.870 1.00 93.38 90 CYS A N 1
ATOM 695 C CA . CYS A 1 90 ? -15.162 -2.226 12.765 1.00 93.38 90 CYS A CA 1
ATOM 696 C C . CYS A 1 90 ? -14.815 -1.930 11.297 1.00 93.38 90 CYS A C 1
ATOM 698 O O . CYS A 1 90 ? -13.654 -2.069 10.915 1.00 93.38 90 CYS A O 1
ATOM 700 N N . PRO A 1 91 ? -15.795 -1.592 10.437 1.00 94.12 91 PRO A N 1
ATOM 701 C CA . PRO A 1 91 ? -15.517 -1.311 9.033 1.00 94.12 91 PRO A CA 1
ATOM 702 C C . PRO A 1 91 ? -14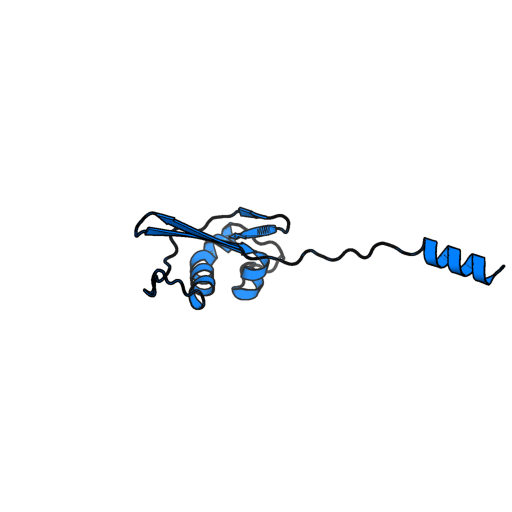.543 -0.128 8.910 1.00 94.12 91 PRO A C 1
ATOM 704 O O . PRO A 1 91 ? -14.870 0.961 9.389 1.00 94.12 91 PRO A O 1
ATOM 707 N N . PRO A 1 92 ? -13.358 -0.316 8.304 1.00 94.94 92 PRO A N 1
ATOM 708 C CA . PRO A 1 92 ? -12.391 0.761 8.161 1.00 94.94 92 PRO A CA 1
ATOM 709 C C . PRO A 1 92 ? -12.908 1.831 7.197 1.00 94.94 92 PRO A C 1
ATOM 711 O O . PRO A 1 92 ? -13.568 1.536 6.199 1.00 94.94 92 PRO A O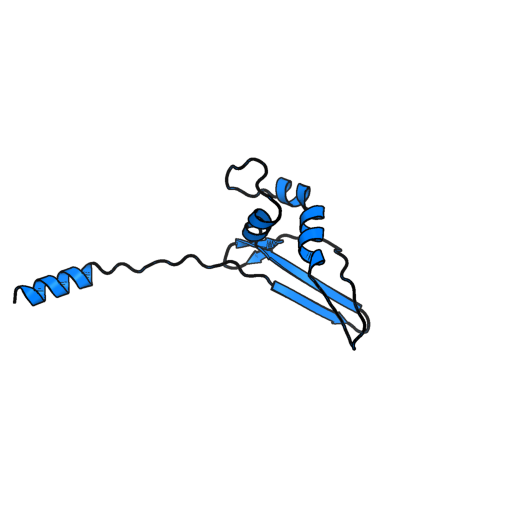 1
ATOM 714 N N . THR A 1 93 ? -12.552 3.080 7.474 1.00 95.56 93 THR A N 1
ATOM 715 C CA . THR A 1 93 ? -12.756 4.212 6.568 1.00 95.56 93 THR A CA 1
ATOM 716 C C . THR A 1 93 ? -11.420 4.889 6.334 1.00 95.56 93 THR A C 1
ATOM 718 O O . THR A 1 93 ? -10.733 5.211 7.303 1.00 95.56 93 THR A O 1
ATOM 721 N N . VAL A 1 94 ? -11.057 5.130 5.074 1.00 96.88 94 VAL A N 1
ATOM 722 C CA . VAL A 1 94 ? -9.830 5.871 4.760 1.00 96.88 94 VAL A CA 1
ATOM 723 C C . VAL A 1 94 ? -9.988 7.323 5.199 1.00 96.88 94 VAL A C 1
ATOM 725 O O . VAL A 1 94 ? -10.953 7.988 4.816 1.00 96.88 94 VAL A O 1
ATOM 728 N N . THR A 1 95 ? -9.051 7.804 6.012 1.00 96.12 95 THR A N 1
ATOM 729 C CA . THR A 1 95 ? -9.032 9.187 6.507 1.00 96.12 95 THR A CA 1
ATOM 730 C C . THR A 1 95 ? -8.047 10.063 5.746 1.00 96.12 95 THR A C 1
ATOM 732 O O . THR A 1 95 ? -8.321 11.240 5.530 1.00 96.12 95 THR A O 1
ATOM 735 N N . GLU A 1 96 ? -6.912 9.499 5.336 1.00 96.25 96 GLU A N 1
ATOM 736 C CA . GLU A 1 96 ? -5.823 10.202 4.664 1.00 96.25 96 GLU A CA 1
ATOM 737 C C . GLU A 1 96 ? -5.036 9.225 3.779 1.00 96.25 96 GLU A C 1
ATOM 739 O O . GLU A 1 96 ? -5.059 8.021 4.026 1.00 96.25 96 GLU A O 1
ATOM 744 N N . HIS A 1 97 ? -4.366 9.760 2.759 1.00 97.25 97 HIS A N 1
ATOM 745 C CA . HIS A 1 97 ? -3.390 9.058 1.927 1.00 97.25 97 HIS A CA 1
ATOM 746 C C . HIS A 1 97 ? -2.038 9.743 2.120 1.00 97.25 97 HIS A C 1
ATOM 748 O O . HIS A 1 97 ? -1.945 10.968 1.972 1.00 97.25 97 HIS A O 1
ATOM 754 N N . LEU A 1 98 ? -1.015 8.970 2.464 1.00 95.44 98 LEU A N 1
ATOM 755 C CA . LEU A 1 98 ?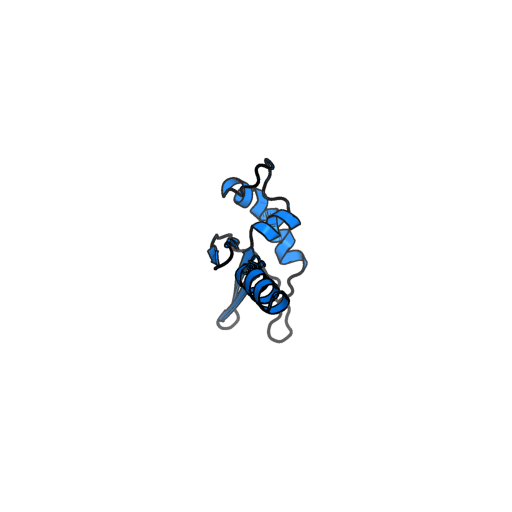 0.330 9.449 2.773 1.00 95.44 98 LEU A CA 1
ATOM 756 C C . LEU A 1 98 ? 1.341 8.686 1.923 1.00 95.44 98 LEU A C 1
ATOM 758 O O . LEU A 1 98 ? 1.005 7.664 1.356 1.00 95.44 98 LEU A O 1
ATOM 762 N N . ILE A 1 99 ? 2.572 9.189 1.832 1.00 95.88 99 ILE A N 1
ATOM 763 C CA . ILE A 1 99 ? 3.681 8.429 1.250 1.00 95.88 99 ILE A CA 1
ATOM 764 C C . ILE A 1 99 ? 4.728 8.204 2.319 1.00 95.88 99 ILE A C 1
ATOM 766 O O . ILE A 1 99 ? 5.147 9.160 2.978 1.00 95.88 99 ILE A O 1
ATOM 770 N N . ASP A 1 100 ? 5.192 6.966 2.422 1.00 94.94 100 ASP A N 1
ATOM 771 C CA . ASP A 1 100 ? 6.327 6.593 3.257 1.00 94.94 100 ASP A CA 1
ATOM 772 C C . ASP A 1 100 ? 7.382 5.823 2.449 1.00 94.94 100 ASP A C 1
ATOM 774 O O . ASP A 1 100 ? 7.152 5.401 1.312 1.00 94.94 100 ASP A O 1
ATOM 778 N N . ASN A 1 101 ? 8.572 5.661 3.024 1.00 95.31 101 ASN A N 1
ATOM 779 C CA . ASN A 1 101 ? 9.648 4.856 2.465 1.00 95.31 101 ASN A CA 1
ATOM 780 C C . ASN A 1 101 ? 10.014 3.720 3.414 1.00 95.31 101 ASN A C 1
ATOM 782 O O . ASN A 1 101 ? 10.435 3.944 4.550 1.00 95.31 101 ASN A O 1
ATOM 786 N N . HIS A 1 102 ? 9.994 2.503 2.883 1.00 94.94 102 HIS A N 1
ATOM 787 C CA . HIS A 1 102 ? 10.588 1.341 3.527 1.00 94.94 102 HIS A CA 1
ATOM 788 C C . HIS A 1 102 ? 11.876 0.944 2.803 1.00 94.94 102 HIS A C 1
ATOM 790 O O . HIS A 1 102 ? 12.260 1.493 1.772 1.00 94.94 102 HIS A O 1
ATOM 796 N N . SER A 1 103 ? 12.597 -0.021 3.370 1.00 92.50 103 SER A N 1
ATOM 797 C CA . SER A 1 103 ? 13.908 -0.464 2.854 1.00 92.50 103 SER A CA 1
ATOM 798 C C . SER A 1 103 ? 13.923 -0.985 1.402 1.00 92.50 103 SER A C 1
ATOM 800 O O . SER A 1 103 ? 15.001 -1.202 0.852 1.00 92.50 103 SER A O 1
ATOM 802 N N . ASP A 1 104 ? 12.762 -1.225 0.799 1.00 91.06 104 ASP A N 1
ATOM 803 C CA . ASP A 1 104 ? 12.548 -1.768 -0.545 1.00 91.06 104 ASP A CA 1
ATOM 804 C C . ASP A 1 104 ? 11.795 -0.827 -1.503 1.00 91.06 104 ASP A C 1
ATOM 806 O O . ASP A 1 104 ? 11.625 -1.186 -2.670 1.00 91.06 104 ASP A O 1
ATOM 810 N N . GLY A 1 105 ? 11.388 0.369 -1.065 1.00 92.94 105 GLY A N 1
ATOM 811 C CA . GLY A 1 105 ? 10.758 1.354 -1.945 1.00 92.94 105 GLY A CA 1
ATOM 812 C C . GLY A 1 105 ? 9.785 2.301 -1.249 1.00 92.94 105 GLY A C 1
ATOM 813 O O . GLY A 1 105 ? 9.757 2.398 -0.023 1.00 92.94 105 GLY A O 1
ATOM 814 N N . ALA A 1 106 ? 8.997 2.996 -2.070 1.00 96.31 106 ALA A N 1
ATOM 815 C CA . ALA A 1 106 ? 7.945 3.912 -1.643 1.00 96.31 106 ALA A CA 1
ATOM 816 C C . ALA A 1 106 ? 6.594 3.195 -1.498 1.00 96.31 106 ALA A C 1
ATOM 818 O O . ALA A 1 106 ? 6.288 2.254 -2.241 1.00 96.31 106 ALA A O 1
ATOM 819 N N . TYR A 1 107 ? 5.811 3.652 -0.528 1.00 97.62 107 TYR A N 1
ATOM 820 C CA . TYR A 1 107 ? 4.560 3.054 -0.075 1.00 97.62 107 TYR A CA 1
ATOM 821 C C . TYR A 1 107 ? 3.491 4.126 0.103 1.00 97.62 107 TYR A C 1
ATOM 823 O O . TYR A 1 107 ? 3.837 5.283 0.348 1.00 97.62 107 TYR A O 1
ATOM 831 N N . GLU A 1 108 ? 2.227 3.712 0.019 1.00 95.38 108 GLU A N 1
ATOM 832 C CA . GLU A 1 108 ? 1.034 4.521 0.307 1.00 95.38 108 GLU A CA 1
ATOM 833 C C . GLU A 1 108 ? 0.084 3.831 1.284 1.00 95.38 108 GLU A C 1
ATOM 835 O O . GLU A 1 108 ? -0.030 2.583 1.182 1.00 95.38 108 GLU A O 1
#

pLDDT: mean 94.1, std 4.29, range [69.75, 98.25]